Protein AF-A0A2K3KBE1-F1 (afdb_monomer_lite)

Secondary structure (DSSP, 8-state):
--SPTT---HHHHHHHHHHHHT------TT--S-HHHHHHHHHHTT-----------

Sequence (57 aa):
NWLPRRVMSAWRIAGILHALEGWDVHECGEVMFSVEKAWQASLHHGFRPLKINNHLA

Foldseek 3Di:
DPDPPPDDDPVVLLVVLCVVVVPPDDDDDPDDPDPVVSVVSCVVVPHDDDDDPPPDD

pLDDT: mean 85.87, std 11.43, range [43.22, 96.75]

Organism: Trifolium pratense (NCBI:txid57577)

Structure (mmCIF, N/CA/C/O backbone):
data_AF-A0A2K3KBE1-F1
#
_entry.id   AF-A0A2K3KBE1-F1
#
loop_
_atom_site.group_PDB
_atom_site.id
_atom_site.type_symbol
_atom_site.label_atom_id
_atom_site.label_alt_id
_atom_site.label_comp_id
_atom_site.label_asym_id
_atom_site.label_entity_id
_atom_site.label_seq_id
_atom_site.pdbx_PDB_ins_code
_atom_site.Cartn_x
_atom_site.Cartn_y
_atom_site.Cartn_z
_atom_site.occupancy
_atom_site.B_iso_or_equiv
_atom_site.auth_seq_id
_atom_site.auth_comp_id
_atom_site.auth_asym_id
_atom_site.auth_atom_id
_atom_site.pdbx_PDB_model_num
ATOM 1 N N . ASN A 1 1 ? -1.463 6.248 -21.499 1.00 53.19 1 ASN A N 1
ATOM 2 C CA . AS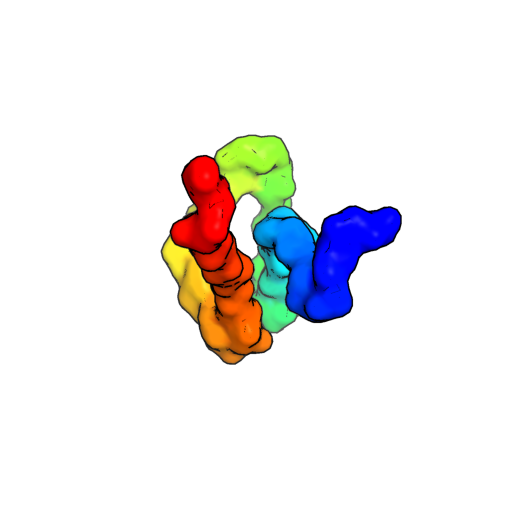N A 1 1 ? -1.736 4.967 -20.810 1.00 53.19 1 ASN A CA 1
ATOM 3 C C . ASN A 1 1 ? -0.413 4.219 -20.662 1.00 53.19 1 ASN A C 1
ATOM 5 O O . ASN A 1 1 ? -0.109 3.344 -21.455 1.00 53.19 1 ASN A O 1
ATOM 9 N N . TRP A 1 2 ? 0.433 4.695 -19.748 1.00 74.88 2 TRP A N 1
ATOM 10 C CA . TRP A 1 2 ? 1.879 4.411 -19.709 1.00 74.88 2 TRP A CA 1
ATOM 11 C C . TRP A 1 2 ? 2.241 3.201 -18.842 1.00 74.88 2 TRP A C 1
ATOM 13 O O . TRP A 1 2 ? 3.358 2.704 -18.914 1.00 74.88 2 TRP A O 1
ATOM 23 N N . LEU A 1 3 ? 1.309 2.752 -17.999 1.00 77.00 3 LEU A N 1
ATOM 24 C CA . LEU A 1 3 ? 1.519 1.623 -17.105 1.00 77.00 3 LEU A CA 1
ATOM 25 C C . LEU A 1 3 ? 1.000 0.335 -17.760 1.00 77.00 3 LEU A C 1
ATOM 27 O O . LEU A 1 3 ? -0.060 0.363 -18.395 1.00 77.00 3 LEU A O 1
ATOM 31 N N . PRO A 1 4 ? 1.705 -0.799 -17.596 1.00 82.00 4 PRO A N 1
ATOM 32 C CA . PRO A 1 4 ? 1.203 -2.100 -18.015 1.00 82.00 4 PRO A CA 1
ATOM 33 C C . PRO A 1 4 ? -0.157 -2.418 -17.384 1.00 82.00 4 PRO A C 1
ATOM 35 O O . PRO A 1 4 ? -0.518 -1.901 -16.323 1.00 82.00 4 PRO A O 1
ATOM 38 N N . ARG A 1 5 ? -0.913 -3.327 -18.010 1.00 85.25 5 ARG A N 1
ATOM 39 C CA . ARG A 1 5 ? -2.169 -3.820 -17.428 1.00 85.25 5 ARG A CA 1
ATOM 40 C C . ARG A 1 5 ? -1.914 -4.343 -16.010 1.00 85.25 5 ARG A C 1
ATOM 42 O O . ARG A 1 5 ? -0.983 -5.117 -15.809 1.00 85.25 5 ARG A O 1
ATOM 49 N N . ARG A 1 6 ? -2.790 -3.964 -15.068 1.00 87.75 6 ARG A N 1
ATOM 50 C CA . ARG A 1 6 ? -2.738 -4.315 -13.630 1.00 87.75 6 ARG A CA 1
ATOM 51 C C . ARG A 1 6 ? -1.637 -3.613 -12.821 1.00 87.75 6 ARG A C 1
ATOM 53 O O . ARG A 1 6 ? -1.400 -4.001 -11.683 1.00 87.75 6 ARG A O 1
ATOM 60 N N . VAL A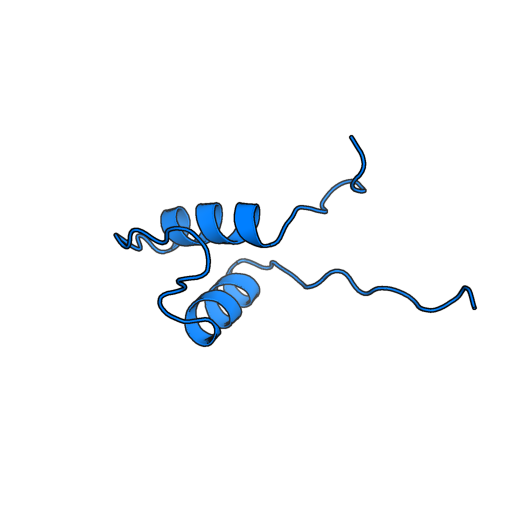 1 7 ? -0.998 -2.580 -13.372 1.00 90.19 7 VAL A N 1
ATOM 61 C CA . VAL A 1 7 ? -0.059 -1.718 -12.641 1.00 90.19 7 VAL A CA 1
ATOM 62 C C . VAL A 1 7 ? -0.691 -0.348 -12.421 1.00 90.19 7 VAL A C 1
ATOM 64 O O . VAL A 1 7 ? -1.301 0.226 -13.322 1.00 90.19 7 VAL A O 1
ATOM 67 N N . MET A 1 8 ? -0.533 0.189 -11.217 1.00 92.06 8 MET A N 1
ATOM 68 C CA . MET A 1 8 ? -1.002 1.520 -10.845 1.00 92.06 8 MET A CA 1
ATOM 69 C C . MET A 1 8 ? -0.041 2.166 -9.842 1.00 92.06 8 MET A C 1
ATOM 71 O O . MET A 1 8 ? 0.777 1.476 -9.236 1.00 92.06 8 MET A O 1
ATOM 75 N N . SER A 1 9 ? -0.112 3.491 -9.689 1.00 91.25 9 SER A N 1
ATOM 76 C CA . SER A 1 9 ? 0.735 4.218 -8.740 1.00 91.25 9 SER A CA 1
ATOM 77 C C . SER A 1 9 ? 0.366 3.901 -7.289 1.00 91.25 9 SER A C 1
ATOM 79 O O . SER A 1 9 ? -0.806 3.686 -6.975 1.00 91.25 9 SER A O 1
ATOM 81 N N . ALA A 1 10 ? 1.364 3.945 -6.400 1.00 91.19 10 ALA A N 1
ATOM 82 C CA . ALA A 1 10 ? 1.179 3.705 -4.969 1.00 91.19 10 ALA A CA 1
ATOM 83 C C . ALA A 1 10 ? 0.125 4.639 -4.349 1.00 91.19 10 ALA A C 1
ATOM 85 O O . ALA A 1 10 ? -0.730 4.177 -3.606 1.00 91.19 10 ALA A O 1
ATOM 86 N N . TRP A 1 11 ? 0.098 5.920 -4.738 1.00 88.44 11 TRP A N 1
ATOM 87 C CA . TRP A 1 11 ? -0.911 6.868 -4.247 1.00 88.44 11 TRP A CA 1
ATOM 88 C C . TRP A 1 11 ? -2.338 6.439 -4.617 1.00 88.44 11 TRP A C 1
ATOM 90 O O . TRP A 1 11 ? -3.237 6.448 -3.782 1.00 88.44 11 TRP A O 1
ATOM 100 N N . ARG A 1 12 ? -2.576 5.971 -5.849 1.00 91.31 12 ARG A N 1
ATOM 101 C CA . ARG A 1 12 ? -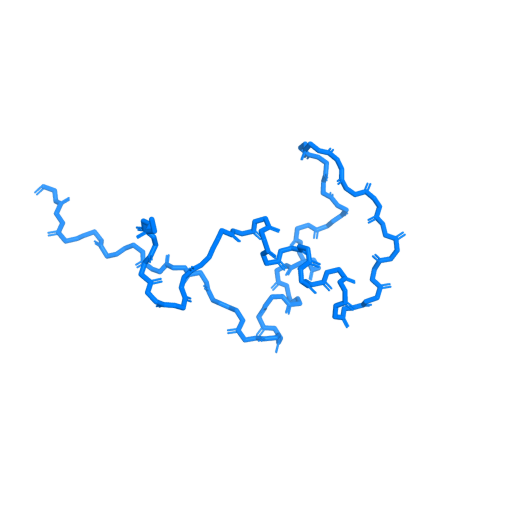3.919 5.484 -6.202 1.00 91.31 12 ARG A CA 1
ATOM 102 C C . ARG A 1 12 ? -4.318 4.256 -5.381 1.00 91.31 12 ARG A C 1
ATOM 104 O O . ARG A 1 12 ? -5.493 4.113 -5.068 1.00 91.31 12 ARG A O 1
ATOM 111 N N . ILE A 1 13 ? -3.360 3.395 -5.033 1.00 92.88 13 ILE A N 1
ATOM 112 C CA . ILE A 1 13 ? -3.599 2.260 -4.129 1.00 92.88 13 ILE A CA 1
ATOM 113 C C . ILE A 1 13 ? -3.933 2.767 -2.724 1.00 92.88 13 ILE A C 1
ATOM 115 O O . ILE A 1 13 ? -4.892 2.279 -2.142 1.00 92.88 13 ILE A O 1
ATOM 119 N N . ALA A 1 14 ? -3.218 3.770 -2.206 1.00 90.44 14 ALA A N 1
ATOM 120 C CA . ALA A 1 14 ? -3.497 4.357 -0.895 1.00 90.44 14 ALA A CA 1
ATOM 121 C C . ALA A 1 14 ? -4.945 4.867 -0.787 1.00 90.44 14 ALA A C 1
ATOM 123 O O . ALA A 1 14 ? -5.645 4.517 0.156 1.00 90.44 14 ALA A O 1
ATOM 124 N N . GLY A 1 15 ? -5.450 5.573 -1.805 1.00 90.75 15 GLY A N 1
ATOM 125 C CA . GLY A 1 15 ? -6.856 5.998 -1.836 1.00 90.75 15 GLY A CA 1
ATOM 126 C C . GLY A 1 15 ? -7.859 4.833 -1.826 1.00 90.75 15 GLY A C 1
ATOM 127 O O . GLY A 1 15 ? -8.897 4.917 -1.174 1.00 90.75 15 GLY A O 1
ATOM 128 N N . ILE A 1 16 ? -7.544 3.721 -2.503 1.00 93.88 16 ILE A N 1
ATOM 129 C CA . ILE A 1 16 ? -8.361 2.497 -2.448 1.00 93.88 16 ILE A CA 1
ATOM 130 C C . ILE A 1 16 ? -8.307 1.877 -1.048 1.00 93.88 16 ILE A C 1
ATOM 132 O O . ILE A 1 16 ? -9.345 1.489 -0.523 1.00 93.88 16 ILE A O 1
ATOM 136 N N . LEU A 1 17 ? -7.124 1.806 -0.431 1.00 93.75 17 LEU A N 1
ATOM 137 C CA . LEU A 1 17 ? -6.958 1.265 0.919 1.00 93.75 17 LEU A CA 1
ATOM 138 C C . LEU A 1 17 ? -7.735 2.076 1.954 1.00 93.75 17 LEU A C 1
ATOM 140 O O . LEU A 1 17 ? -8.399 1.475 2.788 1.00 93.75 17 LEU A O 1
ATOM 144 N N . HIS A 1 18 ? -7.737 3.409 1.858 1.00 92.50 18 HIS A N 1
ATOM 145 C CA . HIS A 1 18 ? -8.541 4.254 2.747 1.00 92.50 18 HIS A CA 1
ATOM 146 C C . HIS A 1 18 ? -10.026 3.883 2.684 1.00 92.50 18 HIS A C 1
ATOM 148 O O . HIS A 1 18 ? -10.676 3.765 3.720 1.00 92.50 18 HIS A O 1
ATOM 154 N N . ALA A 1 19 ? -10.550 3.644 1.478 1.00 93.00 19 ALA A N 1
ATOM 155 C CA . ALA A 1 19 ? -11.937 3.231 1.292 1.00 93.00 19 ALA A CA 1
ATOM 156 C C . ALA A 1 19 ? -12.207 1.795 1.780 1.00 93.00 19 ALA A C 1
ATOM 158 O O . ALA A 1 19 ? -13.242 1.553 2.392 1.00 93.00 19 ALA A O 1
ATOM 159 N N . LEU A 1 20 ? -11.295 0.849 1.522 1.00 94.44 20 LEU A N 1
ATOM 160 C CA . LEU A 1 20 ? -11.443 -0.557 1.925 1.00 94.44 20 LEU A CA 1
ATOM 161 C C . LEU A 1 20 ? -11.348 -0.753 3.443 1.00 94.44 20 LEU A C 1
ATOM 163 O O . LEU A 1 20 ? -12.087 -1.558 4.001 1.00 94.44 20 LEU A O 1
ATOM 167 N N . GLU A 1 21 ? -10.451 -0.024 4.099 1.00 93.31 21 GLU A N 1
ATOM 168 C CA . GLU A 1 21 ? -10.204 -0.112 5.541 1.00 93.31 21 GLU A CA 1
ATOM 169 C C . GLU A 1 21 ? -11.087 0.844 6.360 1.00 93.31 21 GLU A C 1
ATOM 171 O O . GLU A 1 21 ? -11.082 0.797 7.590 1.00 93.31 21 GLU A O 1
ATOM 176 N N . GLY A 1 22 ? -11.837 1.734 5.699 1.00 92.62 22 GLY A N 1
ATOM 177 C CA . GLY A 1 22 ? -12.664 2.741 6.366 1.00 92.62 22 GLY A CA 1
ATOM 178 C C . GLY A 1 22 ? -11.843 3.768 7.151 1.00 92.62 22 GLY A C 1
ATOM 179 O O . GLY A 1 22 ? -12.274 4.229 8.208 1.00 92.62 22 GLY A O 1
ATOM 180 N N . TRP A 1 23 ? -10.643 4.108 6.674 1.00 92.38 23 TRP A N 1
ATOM 181 C CA . TRP A 1 23 ? -9.793 5.103 7.322 1.00 92.38 23 TRP A CA 1
ATOM 182 C C . TRP A 1 23 ? -10.306 6.517 7.044 1.00 92.38 23 TRP A C 1
ATOM 184 O O . TRP A 1 23 ? -10.091 7.069 5.966 1.00 92.38 23 TRP A O 1
ATOM 194 N N . ASP A 1 24 ? -10.930 7.127 8.051 1.00 87.19 24 ASP A N 1
ATOM 195 C CA . ASP A 1 24 ? -11.372 8.526 8.025 1.00 87.19 24 ASP A CA 1
ATOM 196 C C . ASP A 1 24 ? -10.221 9.485 8.380 1.00 87.19 24 ASP A C 1
ATOM 198 O O . ASP A 1 24 ? -10.266 10.249 9.343 1.00 87.19 24 ASP A O 1
ATOM 202 N N . VAL A 1 25 ? -9.118 9.379 7.634 1.00 86.94 25 VAL A N 1
ATOM 203 C CA . VAL A 1 25 ? -7.963 10.274 7.758 1.00 86.94 25 VAL A CA 1
ATOM 204 C C . VAL A 1 25 ? -7.737 11.036 6.457 1.00 86.94 25 VAL A C 1
ATOM 206 O O . VAL A 1 25 ? -7.790 10.472 5.362 1.00 86.94 25 VAL A O 1
ATOM 209 N N . HIS A 1 26 ? -7.470 12.335 6.584 1.00 81.81 26 HIS A N 1
ATOM 210 C CA . HIS A 1 26 ? -7.151 13.209 5.459 1.00 81.81 26 HIS A CA 1
ATOM 211 C C . HIS A 1 26 ? -5.635 13.364 5.333 1.00 81.81 26 HIS A C 1
ATOM 213 O O . HIS A 1 26 ? -5.010 14.140 6.056 1.00 81.81 26 HIS A O 1
ATOM 219 N N . GLU A 1 27 ? -5.046 12.611 4.410 1.00 79.44 27 GLU A N 1
ATOM 220 C CA . GLU A 1 27 ? -3.642 12.750 4.032 1.00 79.44 27 GLU A CA 1
ATOM 221 C C . GLU A 1 27 ? -3.509 13.762 2.889 1.00 79.44 27 GLU A C 1
ATOM 223 O O . GLU A 1 27 ? -4.126 13.610 1.833 1.00 79.44 27 GLU A O 1
ATOM 228 N N . CYS A 1 28 ? -2.698 14.801 3.094 1.00 79.06 28 CYS A N 1
ATOM 229 C CA . CYS A 1 28 ? -2.404 15.819 2.088 1.00 79.06 28 CYS A CA 1
ATOM 230 C C . CYS A 1 28 ? -0.888 15.985 1.936 1.00 79.06 28 CYS A C 1
ATOM 232 O O . CYS A 1 28 ? -0.176 16.208 2.916 1.00 79.06 28 CYS A O 1
ATOM 234 N N . GLY A 1 29 ? -0.401 15.947 0.694 1.00 79.50 29 GLY A N 1
ATOM 235 C CA . GLY A 1 29 ? 1.014 16.153 0.376 1.00 79.50 29 GLY A CA 1
ATOM 236 C C . GLY A 1 29 ? 1.904 14.998 0.843 1.00 79.50 29 GLY A C 1
ATOM 237 O O . GLY A 1 29 ? 1.623 13.843 0.549 1.00 79.50 29 GLY A O 1
ATOM 238 N N . GLU A 1 30 ? 2.981 15.330 1.554 1.00 77.06 30 GLU A N 1
ATOM 239 C CA . GLU A 1 30 ? 3.998 14.386 2.059 1.00 77.06 30 GLU A CA 1
ATOM 240 C C . GLU A 1 30 ? 3.602 13.729 3.398 1.00 77.06 30 GLU A C 1
ATOM 242 O O . GLU A 1 30 ? 4.388 13.003 4.006 1.00 77.06 30 GLU A O 1
ATOM 247 N N . VAL A 1 31 ? 2.400 14.015 3.907 1.00 79.50 31 VAL A N 1
ATOM 248 C CA . VAL A 1 31 ? 1.950 13.520 5.210 1.00 79.50 31 VAL A CA 1
ATOM 249 C C . VAL A 1 31 ? 1.218 12.200 5.033 1.00 79.50 31 VAL A C 1
ATOM 251 O O . VAL A 1 31 ? 0.173 12.153 4.390 1.00 79.50 31 VAL A O 1
ATOM 254 N N . MET A 1 32 ? 1.750 11.154 5.664 1.00 82.50 32 MET A N 1
ATOM 255 C CA . MET A 1 32 ? 1.144 9.828 5.708 1.00 82.50 32 MET A CA 1
ATOM 256 C C . MET A 1 32 ? 0.943 9.388 7.165 1.00 82.50 32 MET A C 1
ATOM 258 O O . MET A 1 32 ? 1.864 9.498 7.975 1.00 82.50 32 MET A O 1
ATOM 262 N N . PHE A 1 33 ? -0.242 8.888 7.522 1.00 84.38 33 PHE A N 1
ATOM 263 C CA . PHE A 1 33 ? -0.615 8.538 8.892 1.00 84.38 33 PHE A CA 1
ATOM 264 C C . PHE A 1 33 ? 0.229 7.371 9.420 1.00 84.38 33 PHE A C 1
ATOM 266 O O . PHE A 1 33 ? 0.639 7.368 10.580 1.00 84.38 33 PHE A O 1
ATOM 273 N N . SER A 1 34 ? 0.489 6.362 8.583 1.00 89.75 34 SER A N 1
ATOM 274 C CA . SER A 1 34 ? 1.376 5.248 8.915 1.00 89.75 34 SER A CA 1
ATOM 275 C C . SER A 1 34 ? 1.731 4.428 7.679 1.00 89.75 34 SER A C 1
ATOM 277 O O . SER A 1 34 ? 0.895 3.715 7.120 1.00 89.75 34 SER A O 1
ATOM 279 N N . VAL A 1 35 ? 3.014 4.457 7.315 1.00 90.12 35 VAL A N 1
ATOM 280 C CA . VAL A 1 35 ? 3.564 3.633 6.229 1.00 90.12 35 VAL A CA 1
ATOM 281 C C . VAL A 1 35 ? 3.371 2.142 6.516 1.00 90.12 35 VAL A C 1
ATOM 283 O O . VAL A 1 35 ? 2.957 1.403 5.629 1.00 90.12 35 VAL A O 1
ATOM 286 N N . GLU A 1 36 ? 3.610 1.697 7.753 1.00 93.19 36 GLU A N 1
ATOM 287 C CA . GLU A 1 36 ? 3.507 0.278 8.119 1.00 93.19 36 GLU A CA 1
ATOM 288 C C . GLU A 1 36 ? 2.068 -0.239 8.007 1.00 93.19 36 GLU A C 1
ATOM 290 O O . GLU A 1 36 ? 1.832 -1.299 7.433 1.00 93.19 36 GLU A O 1
ATOM 295 N N . LYS A 1 37 ? 1.076 0.524 8.490 1.00 93.00 37 LYS A N 1
ATOM 296 C CA . LYS A 1 37 ? -0.333 0.115 8.374 1.00 93.00 37 LYS A CA 1
ATOM 297 C C . LYS A 1 37 ? -0.778 0.043 6.917 1.00 93.00 37 LYS A C 1
ATOM 299 O O . LYS A 1 37 ? -1.405 -0.938 6.524 1.00 93.00 37 LYS A O 1
ATOM 304 N N . ALA A 1 38 ? -0.415 1.038 6.110 1.00 92.31 38 ALA A N 1
ATOM 305 C CA . ALA A 1 38 ? -0.697 1.018 4.680 1.00 92.31 38 ALA A CA 1
ATOM 306 C C . ALA A 1 38 ? 0.002 -0.143 3.968 1.00 92.31 38 ALA A C 1
ATOM 308 O O . ALA A 1 38 ? -0.604 -0.787 3.114 1.00 92.31 38 ALA A O 1
ATOM 309 N N . TRP A 1 39 ? 1.243 -0.457 4.342 1.00 93.19 39 TRP A N 1
ATOM 310 C CA . TRP A 1 39 ? 1.975 -1.599 3.810 1.00 93.19 39 TRP A CA 1
ATOM 311 C C . TRP A 1 39 ? 1.267 -2.922 4.124 1.00 93.19 39 TRP A C 1
ATOM 313 O O . TRP A 1 39 ? 0.963 -3.681 3.201 1.00 93.19 39 TRP A O 1
ATOM 323 N N . GLN A 1 40 ? 0.925 -3.175 5.388 1.00 95.50 40 GLN A N 1
ATOM 324 C CA . GLN A 1 40 ? 0.236 -4.403 5.795 1.00 95.50 40 GLN A CA 1
ATOM 325 C C . GLN A 1 40 ? -1.141 -4.536 5.129 1.00 95.50 40 GLN A C 1
ATOM 327 O O . GLN A 1 40 ? -1.454 -5.594 4.581 1.00 95.50 40 GLN A O 1
ATOM 332 N N . ALA A 1 41 ? -1.926 -3.453 5.084 1.00 95.62 41 ALA A N 1
ATOM 333 C CA . ALA A 1 41 ? -3.208 -3.434 4.381 1.00 95.62 41 ALA A CA 1
ATOM 334 C C . ALA A 1 41 ? -3.029 -3.696 2.876 1.00 95.62 41 ALA A C 1
ATOM 336 O O . ALA A 1 41 ? -3.765 -4.483 2.283 1.00 95.62 41 ALA A O 1
ATOM 337 N N . SER A 1 42 ? -1.998 -3.114 2.251 1.00 95.56 42 SER A N 1
ATOM 338 C CA . SER A 1 42 ? -1.709 -3.347 0.833 1.00 95.56 42 SER A CA 1
ATOM 339 C C . SER A 1 42 ? -1.461 -4.827 0.533 1.00 95.56 42 SER A C 1
ATOM 341 O O . SER A 1 42 ? -2.027 -5.362 -0.423 1.00 95.56 42 SER A O 1
ATOM 343 N N . LEU A 1 43 ? -0.690 -5.514 1.382 1.00 95.62 43 LEU A N 1
ATOM 344 C CA . LEU A 1 43 ? -0.415 -6.941 1.239 1.00 95.62 43 LEU A CA 1
ATOM 345 C C . LEU A 1 43 ? -1.660 -7.790 1.509 1.00 95.62 43 LEU A C 1
ATOM 347 O O . LEU A 1 43 ? -1.895 -8.759 0.784 1.00 95.62 43 LEU A O 1
ATOM 351 N N . HIS A 1 44 ? -2.466 -7.416 2.507 1.00 96.75 44 HIS A N 1
ATOM 352 C CA . HIS A 1 44 ? -3.714 -8.096 2.852 1.00 96.75 44 HIS A CA 1
ATOM 353 C C . HIS A 1 44 ? -4.716 -8.090 1.688 1.00 96.75 44 HIS A C 1
ATOM 355 O O . HIS A 1 44 ? -5.256 -9.136 1.333 1.00 96.75 44 HIS A O 1
ATOM 361 N N . HIS A 1 45 ? -4.877 -6.945 1.016 1.00 95.56 45 HIS A N 1
ATOM 362 C CA . HIS A 1 45 ? -5.737 -6.796 -0.169 1.00 95.56 45 HIS A CA 1
ATOM 363 C C . HIS A 1 45 ? -5.104 -7.317 -1.471 1.00 95.56 45 HIS A C 1
ATOM 365 O O . HIS A 1 45 ? -5.692 -7.215 -2.548 1.00 95.56 45 HIS A O 1
ATOM 371 N N . GLY A 1 46 ? -3.903 -7.899 -1.399 1.00 95.06 46 GLY A N 1
ATOM 372 C CA . GLY A 1 46 ? -3.244 -8.557 -2.527 1.00 95.06 46 GLY A CA 1
ATOM 373 C C . GLY A 1 46 ? -2.466 -7.630 -3.463 1.00 95.06 46 GLY A C 1
ATOM 374 O O . GLY A 1 46 ? -1.985 -8.091 -4.506 1.00 95.06 46 GLY A O 1
ATOM 375 N N . PHE A 1 47 ? -2.291 -6.354 -3.109 1.00 94.62 47 PHE A N 1
ATOM 376 C CA . PHE A 1 47 ? -1.378 -5.466 -3.821 1.00 94.62 47 PHE A CA 1
ATOM 377 C C . PHE A 1 47 ? 0.068 -5.907 -3.592 1.00 94.62 47 PHE A C 1
ATOM 379 O O . PHE A 1 47 ? 0.445 -6.392 -2.525 1.00 94.62 47 PHE A O 1
ATOM 386 N N . ARG A 1 48 ? 0.902 -5.767 -4.626 1.00 93.44 48 ARG A N 1
ATOM 387 C CA . ARG A 1 48 ? 2.321 -6.128 -4.566 1.00 93.44 48 ARG A CA 1
ATOM 388 C C . ARG A 1 48 ? 3.163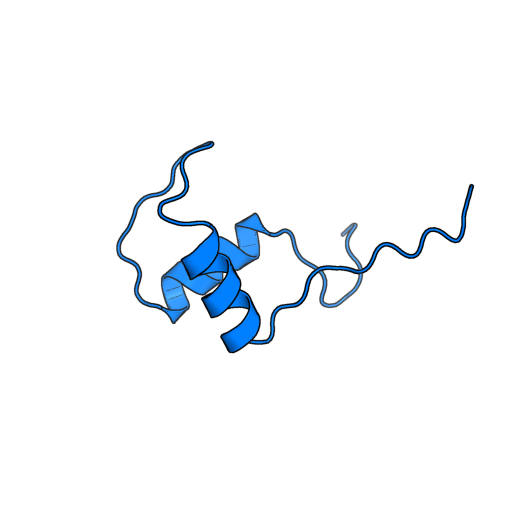 -5.057 -5.247 1.00 93.44 48 ARG A C 1
ATOM 390 O O . ARG A 1 48 ? 2.740 -4.551 -6.289 1.00 93.44 48 ARG A O 1
ATOM 397 N N . PRO A 1 49 ? 4.359 -4.748 -4.718 1.00 91.75 49 PRO A N 1
ATOM 398 C CA . PRO A 1 49 ? 5.292 -3.864 -5.396 1.00 91.75 49 PRO A CA 1
ATOM 399 C C . PRO A 1 49 ? 5.624 -4.383 -6.791 1.00 91.75 49 PRO A C 1
ATOM 401 O O . PRO A 1 49 ? 5.833 -5.585 -6.995 1.00 91.75 49 PRO A O 1
ATOM 404 N N . LEU A 1 50 ? 5.711 -3.465 -7.749 1.00 89.12 50 LEU A N 1
ATOM 405 C CA . LEU A 1 50 ? 6.222 -3.790 -9.068 1.00 89.12 50 LEU A CA 1
ATOM 406 C C . LEU A 1 50 ? 7.711 -4.129 -8.941 1.00 89.12 50 LEU A C 1
ATOM 408 O O . LEU A 1 50 ? 8.515 -3.282 -8.557 1.00 89.12 50 LEU A O 1
ATOM 412 N N . LYS A 1 51 ? 8.085 -5.367 -9.272 1.00 86.81 51 LYS A N 1
ATOM 413 C CA . LYS A 1 51 ? 9.494 -5.753 -9.368 1.00 86.81 51 LYS A CA 1
ATOM 414 C C . LYS A 1 51 ? 10.086 -5.117 -10.620 1.00 86.81 51 LYS A C 1
ATOM 416 O O . LYS A 1 51 ? 9.704 -5.476 -11.733 1.00 86.81 51 LYS A O 1
ATOM 421 N N . ILE A 1 52 ? 11.006 -4.178 -10.435 1.00 79.50 52 ILE A N 1
ATOM 422 C CA . ILE A 1 52 ? 11.829 -3.671 -11.529 1.00 79.50 52 ILE A CA 1
ATOM 423 C C . ILE A 1 52 ? 12.902 -4.729 -11.772 1.00 79.50 52 ILE A C 1
ATOM 425 O O . ILE A 1 52 ? 13.811 -4.905 -10.964 1.00 79.50 52 ILE A O 1
ATOM 429 N N . ASN A 1 53 ? 12.762 -5.490 -12.854 1.00 74.75 53 ASN A N 1
ATOM 430 C CA . ASN A 1 53 ? 13.833 -6.372 -13.291 1.00 74.75 53 ASN A CA 1
ATOM 431 C C . ASN A 1 53 ? 14.944 -5.501 -13.893 1.00 74.75 53 ASN A C 1
ATOM 433 O O . ASN A 1 53 ? 14.798 -4.997 -15.007 1.00 74.75 53 ASN A O 1
ATOM 437 N N . ASN A 1 54 ? 16.049 -5.335 -13.162 1.00 63.59 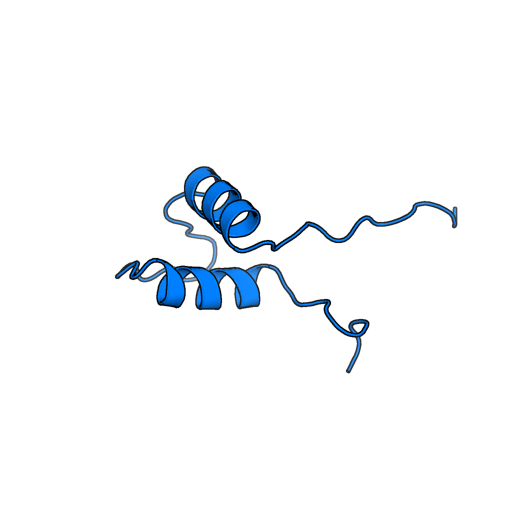54 ASN A N 1
ATOM 438 C CA . ASN A 1 54 ? 17.293 -4.745 -13.661 1.00 63.59 54 ASN A CA 1
ATOM 439 C C . ASN A 1 54 ? 17.948 -5.706 -14.674 1.00 63.59 54 ASN A C 1
ATOM 441 O O . ASN A 1 54 ? 18.935 -6.369 -14.376 1.00 63.59 54 ASN A O 1
ATOM 445 N N . HIS A 1 55 ? 17.371 -5.831 -15.868 1.00 60.31 55 HIS A N 1
ATOM 446 C CA . HIS A 1 55 ? 17.985 -6.562 -16.984 1.00 60.31 55 HIS A CA 1
ATOM 447 C C . HIS A 1 55 ? 18.518 -5.645 -18.086 1.00 60.31 55 HIS A C 1
ATOM 449 O O . HIS A 1 55 ? 18.914 -6.136 -19.134 1.00 60.31 55 HIS A O 1
ATOM 455 N N . LEU A 1 56 ? 18.563 -4.333 -17.856 1.00 54.59 56 LEU A N 1
ATOM 456 C CA . LEU A 1 56 ? 19.166 -3.374 -18.777 1.00 54.59 56 LEU A CA 1
ATOM 457 C C . LEU A 1 56 ? 19.997 -2.377 -17.960 1.00 54.59 56 LEU A C 1
ATOM 459 O O . LEU A 1 56 ? 19.459 -1.415 -17.413 1.00 54.59 56 LEU A O 1
ATOM 463 N N . ALA A 1 57 ? 21.285 -2.696 -17.825 1.00 43.22 57 ALA A N 1
ATOM 464 C CA . ALA A 1 57 ? 22.358 -1.713 -17.723 1.00 43.22 57 ALA A CA 1
ATOM 465 C C . ALA A 1 57 ? 22.925 -1.514 -19.133 1.00 43.22 57 ALA A C 1
ATOM 467 O O . ALA A 1 57 ? 22.955 -2.526 -19.876 1.00 43.22 57 ALA A O 1
#

InterPro domains:
  IPR021940 Very-long-chain aldehyde decarbonylase CER1-like, C-terminal [PF12076] (1-49)

Radius of gyration: 13.32 Å; chains: 1; bounding box: 35×25×30 Å

=== Feature glossary ===
A reading guide for the features in this record.

Start from the sequence.

  · This is the polypeptide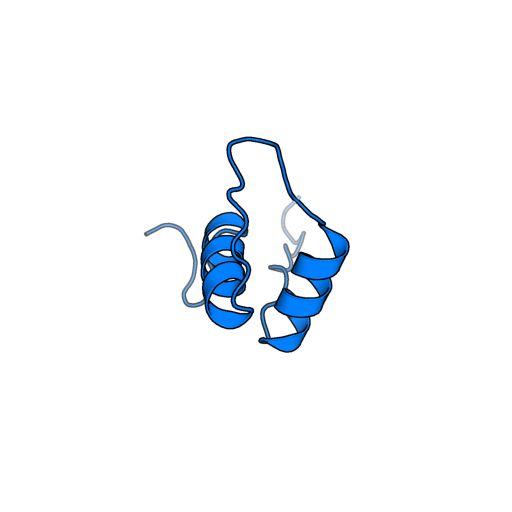 sequence — one letter per residue, N-terminus first. Length ranges from a few dozen residues for small domains to over a thousand for large multi-domain proteins.

Fold it, and you get atomic coordinates and the backbone conformation that goes with them.

  · Structure coordinates are given as an mmCIF _atom_site loop: one row per atom with element, residue name, chain id, sequence number, and x/y/z position in Å. Only the four main-chain atoms per residue are included here; side chains are omitted to keep the record compact.

  · Backbone dihedral angles. Every residue except chain termini has a φ (preceding-C → N → Cα → C) and a ψ (N → Cα → C → next-N). They are reported in degrees following the IUPAC sign convention. Secondary structure is essentially a statement about which (φ, ψ) basin each residue occupies.

  · The SS8 string is DSSP's per-residue secondary-structure call. α-helix (H) means an i→i+4 H-bond ladder; β-strand (E) means the residue participates in a β-sheet; 3₁₀ (G) and π (I) are tighter and wider helices; T/S are turns/bends; '-' is loop.

  · SS3 is a coarse helix/strand/coil call (letters a/b/c) made by the P-SEA algorithm from inter-Cα distances and dihedrals. It is less detailed than DSSP but needs only Cα positions.

Summarize the fold with a handful of shape descriptors and a per-residue structural alphabet.

  · Radius of gyration (Rg) is the root-mean-square distance of Cα atoms from their centroid — a single number for overall size and compactness. A globular domain of N residues has Rg ≈ 2.2·N^0.38 Å; an extended or disordered chain has a much larger Rg. The Cα contact count is the number of residue pairs whose Cα atoms are within 8 Å and are more than four positions apart in sequence — a standard proxy for tertiary packing density. The bounding box is the smallest axis-aligned box enclosing all Cα atoms.

  · The Foldseek 3Di string encodes local tertiary geometry as a 20-letter alphabet — one character per residue — derived from the relative positions of nearby Cα atoms. Unlike the amino-acid sequence, 3Di is a direct function of the 3D structure, so two proteins with the same fold have similar 3Di strings even at low sequence identity.

  · Solvent-accessible surface area (SASA) is the area in Å² traced out by the centre of a 1.4 Å probe sphere (a water molecule) rolled over the protein's van der Waals surface (Shrake–Rupley / Lee–Richards construction). Buried residues have near-zero SASA; fully exposed residues can exceed 200 Å². The total SASA scales roughly with the number of surface residues.

Ask how reliable the model is.

  · pLDDT (predicted Local Distance Difference Test) is AlphaFold's per-residue confidence score, ranging from 0 to 100. Values above 90 indicate high confidence (typically well-packed cores); 70–90 is confident; 50–70 low confidence; below 50 usually means the region is disordered or the prediction is unreliable there. AlphaFold stores pLDDT in the mmCIF B-factor column.

  · B-factor (Debye–Waller factor) reflects atomic displacement in the crystal lattice. It is an experimental observable (units Å²), not a prediction; low values mean the atom is pinned down, high values mean it moves or is heterogeneous across the crystal.

  · Predicted Aligned Error (PAE) is an AlphaFold confidence matrix: entry (i, j) is the expected error in the position of residue j, in ångströms, when the prediction is superimposed on the true structure at residue i. Low PAE within a block of residues means that block is internally rigid and well-predicted; high PAE between two blocks means their relative placement is uncertain even if each block individually is confident.

Place it in context: what it resembles, what it is annotated as, and how it looks.

  · Nearest PDB neighbors are the top structural matches found by Foldseek when searching this structure against the entire Protein Data Bank. Each hit reports a TM-score (0 to 1; >0.5 almost always implies the same fold) and an E-value. These are *structural* homologs — they may share no detectable sequence similarity.

  · Functional annotations link the protein to curated databases. InterPro entries identify conserved domains and families by matching the sequence against member-database signatures (Pfam, PROSITE, CDD, …). Gene Ontology (GO) terms describe molecular function, biological process, and cellular component in a controlled vocabulary. CATH places the structure in a hierarchical fold classification (Class/Architecture/Topology/Homologous-superfamily). The organism is the source species.

  · Three diagnostic plots accompany the record. The Cα contact map visualizes the tertiary structure as a 2D adjacency matrix (8 Å cutoff, sequence-local contacts suppressed). The Ramachandran plot shows the distribution of backbone (φ, ψ) torsions, with points in the α and β basins reflecting secondary structure content. The PAE plot shows AlphaFold's inter-residue confidence as a color matrix.

  · Six rendered views show the 3D structure from the faces of a cube — i.e. along ±x, ±y, ±z. Rendering representation is drawn randomly per protein from cartoon (secondary-structure ribbons), sticks (backbone bonds), or molecular surface; coloring is either N→C rainbow (blue at the N-terminus through red at the C-terminus) or one color per chain.